Protein AF-G5QR70-F1 (afdb_monomer_lite)

Secondary structure (DSSP, 8-state):
-PPPHHHHHHHHHHHTSHHHHHHHHHHHHHHHHHHHH---HHHHHHHHHHHHHHHHH-

Foldseek 3Di:
DDDDPVNVVVVLVVCQDPVNLVVLVVQLVVLVVVCVVPVDPVSVVSNVVSVVSNVVND

Sequence (58 aa):
APLTAMHKTYLQTFCTVPAVVTRQQHDTEQARLRAQARPSADNKKWLKIQSAIYDAIH

Organism: NCBI:txid913081

Structure (mmCIF, N/CA/C/O backbone):
data_AF-G5QR70-F1
#
_entry.id   AF-G5QR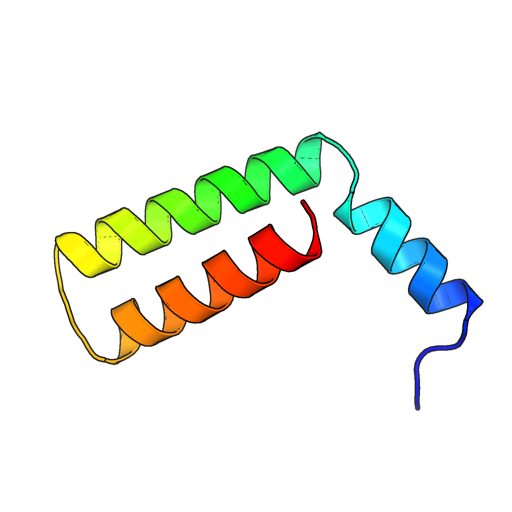70-F1
#
loop_
_atom_site.group_PDB
_atom_site.id
_atom_site.type_symbol
_atom_site.label_atom_id
_atom_site.label_alt_id
_atom_site.label_comp_id
_atom_site.label_asym_id
_atom_site.label_entity_id
_atom_site.label_seq_id
_atom_site.pdbx_PDB_ins_code
_atom_site.Cartn_x
_atom_site.Cartn_y
_atom_site.Cartn_z
_atom_site.occupancy
_atom_site.B_iso_or_equiv
_atom_site.auth_seq_id
_atom_site.auth_comp_id
_atom_site.auth_asym_id
_atom_site.auth_atom_id
_atom_site.pdbx_PDB_model_num
ATOM 1 N N . ALA A 1 1 ? -0.498 -19.736 15.880 1.00 73.94 1 ALA A N 1
ATOM 2 C CA . ALA A 1 1 ? -1.832 -19.456 16.453 1.00 73.94 1 ALA A CA 1
ATOM 3 C C . ALA A 1 1 ? -2.503 -18.354 15.635 1.00 73.94 1 ALA A C 1
ATOM 5 O O . ALA A 1 1 ? -1.785 -17.457 15.200 1.00 73.94 1 ALA A O 1
ATOM 6 N N . PRO A 1 2 ? -3.819 -18.415 15.372 1.00 88.44 2 PRO A N 1
ATOM 7 C CA . PRO A 1 2 ? -4.529 -17.335 14.687 1.00 88.44 2 PRO A CA 1
ATOM 8 C C . PRO A 1 2 ? -4.593 -16.070 15.560 1.00 88.44 2 PRO A C 1
ATOM 10 O O . PRO A 1 2 ? -4.586 -16.158 16.788 1.00 88.44 2 PRO A O 1
ATOM 13 N N . LEU A 1 3 ? -4.670 -14.891 14.932 1.00 91.94 3 LEU A N 1
ATOM 14 C CA . LEU A 1 3 ? -4.885 -13.633 15.654 1.00 91.94 3 LEU A CA 1
ATOM 15 C C . LEU A 1 3 ? -6.284 -13.616 16.280 1.00 91.94 3 LEU A C 1
ATOM 17 O O . LEU A 1 3 ? -7.280 -13.864 15.592 1.00 91.94 3 LEU A O 1
ATOM 21 N N . THR A 1 4 ? -6.354 -13.269 17.564 1.00 96.88 4 THR A N 1
ATOM 22 C CA . THR A 1 4 ? -7.618 -12.983 18.251 1.00 96.88 4 THR A CA 1
ATOM 23 C C . THR A 1 4 ? -8.262 -11.723 17.667 1.00 96.88 4 THR A C 1
ATOM 25 O O . THR A 1 4 ? -7.591 -10.912 17.024 1.00 96.88 4 THR A O 1
ATOM 28 N N . ALA A 1 5 ? -9.561 -11.528 17.905 1.00 96.31 5 ALA A N 1
ATOM 29 C CA . ALA A 1 5 ? -10.254 -10.307 17.485 1.00 96.31 5 ALA A CA 1
ATOM 30 C C . ALA A 1 5 ? -9.573 -9.043 18.045 1.00 96.31 5 ALA A C 1
ATOM 32 O O . ALA A 1 5 ? -9.312 -8.106 17.300 1.00 96.31 5 ALA A O 1
ATOM 33 N N . MET A 1 6 ? -9.182 -9.070 19.323 1.00 96.75 6 MET A N 1
ATOM 34 C CA . MET A 1 6 ? -8.495 -7.958 19.987 1.00 96.75 6 MET A CA 1
ATOM 35 C C . MET A 1 6 ? -7.148 -7.622 19.329 1.00 96.75 6 MET A C 1
ATOM 37 O O . MET A 1 6 ? -6.870 -6.456 19.057 1.00 96.75 6 MET A O 1
ATOM 41 N N . HIS A 1 7 ? -6.331 -8.630 18.999 1.00 96.38 7 HIS A N 1
ATOM 42 C CA . HIS A 1 7 ? -5.061 -8.394 18.306 1.00 96.38 7 HIS A CA 1
ATOM 43 C C . HIS A 1 7 ? -5.264 -7.810 16.903 1.00 96.38 7 HIS A C 1
ATOM 45 O O . HIS A 1 7 ? -4.482 -6.960 16.482 1.00 96.38 7 HIS A O 1
ATOM 51 N N . LYS A 1 8 ? -6.319 -8.225 16.187 1.00 94.62 8 LYS A N 1
ATOM 52 C CA . LYS A 1 8 ? -6.664 -7.639 14.882 1.00 94.62 8 LYS A CA 1
ATOM 53 C C . LYS A 1 8 ? -7.048 -6.167 15.016 1.00 94.62 8 LYS A C 1
ATOM 55 O O . LYS A 1 8 ? -6.583 -5.365 14.217 1.00 94.62 8 LYS A O 1
ATOM 60 N N . THR A 1 9 ? -7.824 -5.808 16.040 1.00 95.81 9 THR A N 1
ATOM 61 C CA . THR A 1 9 ? -8.176 -4.409 16.317 1.00 95.81 9 THR A CA 1
ATOM 62 C C . THR A 1 9 ? -6.935 -3.568 16.595 1.00 95.81 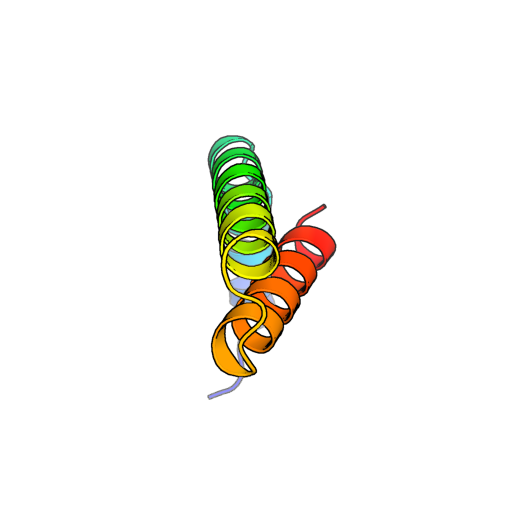9 THR A C 1
ATOM 64 O O . THR A 1 9 ? -6.774 -2.525 15.975 1.00 95.81 9 THR A O 1
ATOM 67 N N . TYR A 1 10 ? -6.018 -4.026 17.455 1.00 96.75 10 TYR A N 1
ATOM 68 C CA . TYR A 1 10 ? -4.779 -3.284 17.716 1.00 96.75 10 TYR A CA 1
ATOM 69 C C . TYR A 1 10 ? -3.924 -3.101 16.465 1.00 96.75 10 TYR A C 1
ATOM 71 O O . TYR A 1 10 ? -3.413 -2.005 16.237 1.00 96.75 10 TYR A O 1
ATOM 79 N N . LEU A 1 11 ? -3.804 -4.144 15.639 1.00 94.62 11 LEU A N 1
ATOM 80 C CA . LEU A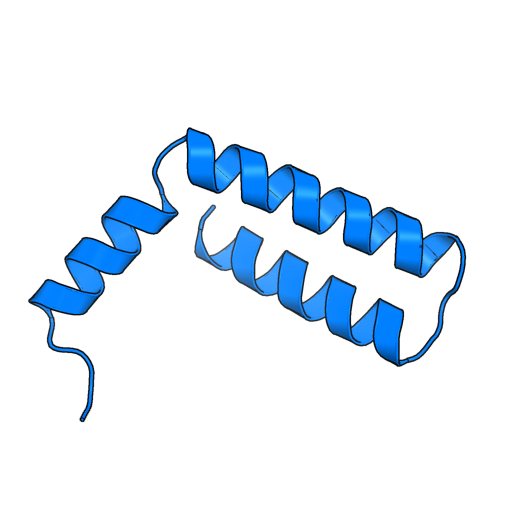 1 11 ? -3.083 -4.056 14.374 1.00 94.62 11 LEU A CA 1
ATOM 81 C C . LEU A 1 11 ? -3.732 -3.034 13.436 1.00 94.62 11 LEU A C 1
ATOM 83 O O . LEU A 1 11 ? -3.032 -2.180 12.904 1.00 94.62 11 LEU A O 1
ATOM 87 N N . GLN A 1 12 ? -5.056 -3.088 13.272 1.00 94.06 12 GLN A N 1
ATOM 88 C CA . GLN A 1 12 ? -5.779 -2.163 12.405 1.00 94.06 12 GLN A CA 1
ATOM 89 C C . GLN A 1 12 ? -5.614 -0.717 12.880 1.00 94.06 12 GLN A C 1
ATOM 91 O O . GLN A 1 12 ? -5.195 0.127 12.094 1.00 94.06 12 GLN A O 1
ATOM 96 N N . THR A 1 13 ? -5.835 -0.452 14.172 1.00 95.81 13 THR A N 1
ATOM 97 C CA . THR A 1 13 ? -5.662 0.883 14.760 1.00 95.81 13 THR A CA 1
ATOM 98 C C . THR A 1 13 ? -4.251 1.414 14.537 1.00 95.81 13 THR A C 1
ATOM 100 O O . THR A 1 13 ? -4.094 2.562 14.126 1.00 95.81 13 THR A O 1
ATOM 103 N N . PHE A 1 14 ? -3.226 0.587 14.771 1.00 95.56 14 PHE A N 1
ATOM 104 C CA . PHE A 1 14 ? -1.831 0.962 14.544 1.00 95.56 14 PHE A CA 1
ATOM 105 C C . PHE A 1 14 ? -1.560 1.288 13.070 1.00 95.56 14 PHE A C 1
ATOM 107 O O . PHE A 1 14 ? -0.981 2.330 12.766 1.00 95.56 14 PHE A O 1
ATOM 114 N N . CYS A 1 15 ? -2.006 0.423 12.157 1.00 95.62 15 CYS A N 1
ATOM 115 C CA . CYS A 1 15 ? -1.806 0.589 10.721 1.00 95.62 15 CYS A CA 1
ATOM 116 C C . CYS A 1 15 ? -2.438 1.879 10.179 1.00 95.62 15 CYS A C 1
ATOM 118 O O . CYS A 1 15 ? -1.856 2.508 9.301 1.00 95.62 15 CYS A O 1
ATOM 120 N N . THR A 1 16 ? -3.574 2.308 10.733 1.00 95.25 16 THR A N 1
ATOM 121 C CA . THR A 1 16 ? -4.293 3.516 10.296 1.00 95.25 16 THR A CA 1
ATOM 122 C C . THR A 1 16 ? -3.801 4.823 10.935 1.00 95.25 16 THR A C 1
ATOM 124 O O . THR A 1 16 ? -4.339 5.888 10.639 1.00 95.25 16 THR A O 1
ATOM 127 N N . VAL A 1 17 ? -2.789 4.796 11.815 1.00 97.25 17 VAL A N 1
ATOM 128 C CA . VAL A 1 17 ? -2.219 6.030 12.393 1.00 97.25 17 VAL A CA 1
ATOM 129 C C . VAL A 1 17 ? -1.607 6.890 11.274 1.00 97.25 17 VAL A C 1
ATOM 131 O O . VAL A 1 17 ? -0.833 6.354 10.478 1.00 97.25 17 VAL A O 1
ATOM 134 N N . PRO A 1 18 ? -1.837 8.222 11.229 1.00 97.25 18 PRO A N 1
ATOM 135 C CA . PRO A 1 18 ? -1.375 9.077 10.127 1.00 97.25 18 PRO A CA 1
ATOM 136 C C . PRO A 1 18 ? 0.114 8.942 9.773 1.00 97.25 18 PRO A C 1
ATOM 138 O O . PRO A 1 18 ? 0.481 8.961 8.598 1.00 97.25 18 PRO A O 1
ATOM 141 N N . ALA A 1 19 ? 0.978 8.749 10.774 1.00 97.25 19 ALA A N 1
ATOM 142 C CA . ALA A 1 19 ? 2.409 8.528 10.564 1.00 97.25 19 ALA A CA 1
ATOM 143 C C . ALA A 1 19 ? 2.705 7.214 9.814 1.00 97.25 19 ALA A C 1
ATOM 145 O O . ALA A 1 19 ? 3.580 7.180 8.949 1.00 97.25 19 ALA A O 1
ATOM 146 N N . VAL A 1 20 ? 1.961 6.143 10.111 1.00 96.56 20 VAL A N 1
ATOM 147 C CA . VAL A 1 20 ? 2.094 4.844 9.436 1.00 96.56 20 VAL A CA 1
ATOM 148 C C . VAL A 1 20 ? 1.557 4.929 8.011 1.00 96.56 20 VAL A C 1
ATOM 150 O O . VAL A 1 20 ? 2.245 4.497 7.087 1.00 96.56 20 VAL A O 1
ATOM 153 N N . VAL A 1 21 ? 0.400 5.571 7.816 1.00 97.06 21 VAL A N 1
ATOM 154 C CA . VAL A 1 21 ? -0.179 5.814 6.484 1.00 97.06 21 VAL A CA 1
ATOM 155 C C . VAL A 1 21 ? 0.795 6.601 5.601 1.00 97.06 21 VAL A C 1
ATOM 157 O O . VAL A 1 21 ? 1.099 6.181 4.486 1.00 97.06 21 VAL A O 1
ATOM 160 N N . THR A 1 22 ? 1.358 7.697 6.120 1.00 97.62 22 THR A N 1
ATOM 161 C CA . THR A 1 22 ? 2.331 8.540 5.400 1.00 97.62 22 THR A CA 1
ATOM 162 C C . THR A 1 22 ? 3.582 7.754 5.012 1.00 97.62 22 THR A C 1
ATOM 164 O O . THR A 1 22 ? 4.061 7.837 3.880 1.00 97.62 22 THR A O 1
ATOM 167 N N . ARG A 1 23 ? 4.110 6.946 5.939 1.00 97.12 23 ARG A N 1
ATOM 168 C CA . ARG A 1 23 ? 5.267 6.087 5.671 1.00 97.12 23 ARG A CA 1
ATOM 169 C C . ARG A 1 23 ? 4.957 5.067 4.574 1.00 97.12 23 ARG A C 1
ATOM 171 O O . ARG A 1 23 ? 5.76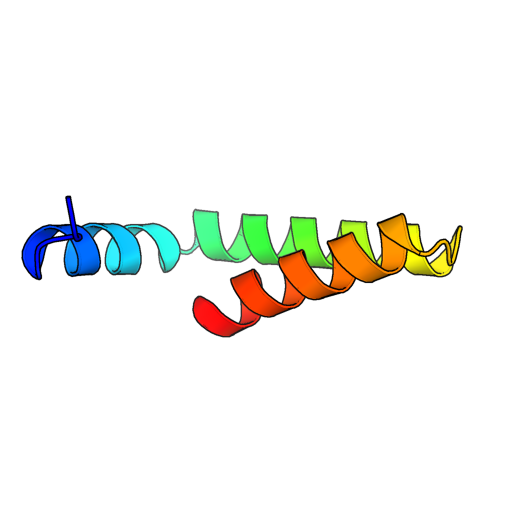6 4.884 3.669 1.00 97.12 23 ARG A O 1
ATOM 178 N N . GLN A 1 24 ? 3.791 4.427 4.633 1.00 97.81 24 GLN A N 1
ATOM 179 C CA . GLN A 1 24 ? 3.393 3.424 3.649 1.00 97.81 24 GLN A CA 1
ATOM 180 C C . GLN A 1 24 ? 3.176 4.038 2.256 1.00 97.81 24 GLN A C 1
ATOM 182 O O . GLN A 1 24 ? 3.565 3.437 1.250 1.00 97.81 24 GLN A O 1
ATOM 187 N N . GLN A 1 25 ? 2.632 5.255 2.188 1.00 98.00 25 GLN A N 1
ATOM 188 C CA . GLN A 1 25 ? 2.523 6.017 0.944 1.00 98.00 25 GLN A CA 1
ATOM 189 C C . GLN A 1 25 ? 3.905 6.266 0.325 1.00 98.00 25 GLN A C 1
ATOM 191 O O . GLN A 1 25 ? 4.120 5.987 -0.856 1.00 98.00 25 GLN A O 1
ATOM 196 N N . HIS A 1 26 ? 4.863 6.737 1.131 1.00 98.25 26 HIS A N 1
ATOM 197 C CA . HIS A 1 26 ? 6.238 6.957 0.687 1.00 98.25 26 HIS A CA 1
ATOM 198 C C . HIS A 1 26 ? 6.893 5.660 0.185 1.00 98.25 26 HIS A C 1
ATOM 200 O O . HIS A 1 26 ? 7.474 5.638 -0.900 1.00 98.25 26 HIS A O 1
ATOM 206 N N . ASP A 1 27 ? 6.772 4.561 0.932 1.00 97.94 27 ASP A N 1
ATOM 207 C CA . ASP A 1 27 ? 7.364 3.270 0.562 1.00 97.94 27 ASP A CA 1
ATOM 208 C C . ASP A 1 27 ? 6.785 2.720 -0.754 1.00 97.94 27 ASP A C 1
ATOM 210 O O . ASP A 1 27 ? 7.521 2.159 -1.579 1.00 97.94 27 ASP A O 1
ATOM 214 N N . THR A 1 28 ? 5.486 2.934 -0.982 1.00 98.31 28 THR A N 1
ATOM 215 C CA . THR A 1 28 ? 4.792 2.578 -2.228 1.00 98.31 28 THR A CA 1
ATOM 216 C C . THR A 1 28 ? 5.305 3.403 -3.403 1.00 98.31 28 THR A C 1
ATOM 218 O O . THR A 1 28 ? 5.635 2.841 -4.451 1.00 98.31 28 THR A O 1
ATOM 221 N N . GLU A 1 29 ? 5.470 4.714 -3.221 1.00 98.44 29 GLU A N 1
ATOM 222 C CA . GLU A 1 29 ? 6.029 5.584 -4.256 1.00 98.44 29 GLU A CA 1
ATOM 223 C C . GLU A 1 29 ? 7.476 5.203 -4.598 1.00 98.44 29 GLU A C 1
ATOM 225 O O . GLU A 1 29 ? 7.829 5.058 -5.769 1.00 98.44 29 GLU A O 1
ATOM 230 N N . GLN A 1 30 ? 8.309 4.911 -3.596 1.00 98.50 30 GLN A N 1
ATOM 231 C CA . GLN A 1 30 ? 9.671 4.429 -3.834 1.00 98.50 30 GLN A CA 1
ATOM 232 C C . GLN A 1 30 ? 9.694 3.094 -4.592 1.00 98.50 30 GLN A C 1
ATOM 234 O O . GLN A 1 30 ? 10.551 2.873 -5.452 1.00 98.50 30 GLN A O 1
ATOM 239 N N . ALA A 1 31 ? 8.758 2.184 -4.307 1.00 98.38 31 ALA A N 1
ATOM 240 C CA . ALA A 1 31 ? 8.633 0.940 -5.062 1.00 98.38 31 ALA A CA 1
ATOM 241 C C . ALA A 1 31 ? 8.218 1.194 -6.521 1.00 98.38 31 ALA A C 1
ATOM 243 O O . ALA A 1 31 ? 8.753 0.543 -7.424 1.00 98.38 31 ALA A O 1
ATOM 244 N N . ARG A 1 32 ? 7.337 2.175 -6.760 1.00 98.50 32 ARG A N 1
ATOM 245 C CA . ARG A 1 32 ? 6.917 2.596 -8.102 1.00 98.50 32 ARG A CA 1
ATOM 246 C C . ARG A 1 32 ? 8.103 3.126 -8.903 1.00 98.50 32 ARG A C 1
ATOM 248 O O . ARG A 1 32 ? 8.343 2.648 -10.012 1.00 98.50 32 ARG A O 1
ATOM 255 N N . LEU A 1 33 ? 8.892 4.023 -8.312 1.00 98.62 33 LEU A N 1
ATOM 256 C CA . LEU A 1 33 ? 10.100 4.580 -8.929 1.00 98.62 33 LEU A CA 1
ATOM 257 C C . LEU A 1 33 ? 11.130 3.489 -9.258 1.00 98.62 33 LEU A C 1
ATOM 259 O O . LEU A 1 33 ? 11.661 3.456 -10.367 1.00 98.62 33 LEU A O 1
ATOM 263 N N . ARG A 1 34 ? 11.369 2.532 -8.347 1.00 98.44 34 ARG A N 1
ATOM 264 C CA . ARG A 1 34 ? 12.276 1.394 -8.603 1.00 98.44 34 ARG A CA 1
ATOM 265 C C . ARG A 1 34 ? 11.808 0.517 -9.764 1.00 98.44 34 ARG A C 1
ATOM 267 O O . ARG A 1 34 ? 12.629 0.109 -10.586 1.00 98.44 34 ARG A O 1
ATOM 274 N N . ALA A 1 35 ? 10.511 0.222 -9.842 1.00 98.38 35 ALA A N 1
ATOM 275 C CA . ALA A 1 35 ? 9.947 -0.577 -10.927 1.00 98.38 35 ALA A CA 1
ATOM 276 C C . ALA A 1 35 ? 10.003 0.146 -12.280 1.00 98.38 35 ALA A C 1
ATOM 278 O O . ALA A 1 35 ? 10.247 -0.503 -13.294 1.00 98.38 35 ALA A O 1
ATOM 279 N N . GLN A 1 36 ? 9.829 1.470 -12.293 1.00 98.12 36 GLN A N 1
ATOM 280 C CA . GLN A 1 36 ? 9.985 2.293 -13.496 1.00 98.12 36 GLN A CA 1
ATOM 281 C C . GLN A 1 36 ? 11.439 2.351 -13.964 1.00 98.12 36 GLN A C 1
ATOM 283 O O . GLN A 1 36 ? 11.709 2.129 -15.141 1.00 98.12 36 GLN A 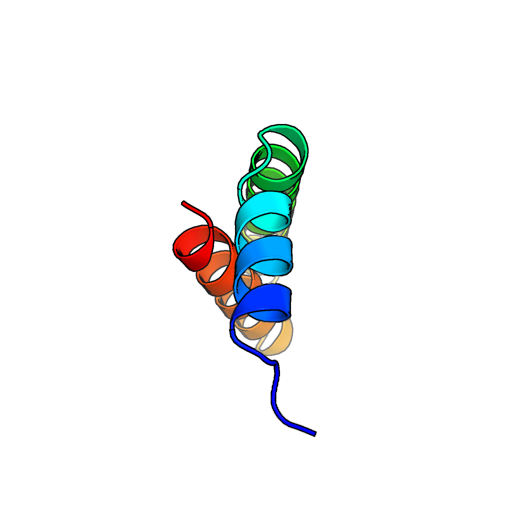O 1
ATOM 288 N N . ALA A 1 37 ? 12.377 2.588 -13.044 1.00 98.50 37 ALA A N 1
ATOM 289 C CA . ALA A 1 37 ? 13.801 2.647 -13.359 1.00 98.50 37 ALA A CA 1
ATOM 290 C C . ALA A 1 37 ? 14.350 1.289 -13.828 1.00 98.50 37 ALA A C 1
ATOM 292 O O . ALA A 1 37 ? 15.179 1.225 -14.733 1.00 98.50 37 ALA A O 1
ATOM 293 N N . ARG A 1 38 ? 13.890 0.189 -13.218 1.00 98.12 38 ARG A N 1
ATOM 294 C CA . ARG A 1 38 ? 14.285 -1.173 -13.588 1.00 98.12 38 ARG A CA 1
ATOM 295 C C . ARG A 1 38 ? 13.088 -2.126 -13.476 1.00 98.12 38 ARG A C 1
ATOM 297 O O . ARG A 1 38 ? 12.795 -2.600 -12.377 1.00 98.12 38 ARG A O 1
ATOM 304 N N . PRO A 1 39 ? 12.434 -2.495 -14.589 1.00 96.75 39 PRO A N 1
ATOM 305 C CA . PRO A 1 39 ? 11.203 -3.290 -14.572 1.00 96.75 39 PRO A CA 1
ATOM 306 C C . PRO A 1 39 ? 11.453 -4.804 -14.432 1.00 96.75 39 PRO A C 1
ATOM 308 O O . PRO A 1 39 ? 10.909 -5.610 -15.190 1.00 96.75 39 PRO A O 1
ATOM 311 N N . SER A 1 40 ? 12.268 -5.209 -13.453 1.00 98.06 40 SER A N 1
ATOM 312 C CA . SER A 1 40 ? 12.523 -6.622 -13.141 1.00 98.06 40 SER A CA 1
ATOM 313 C C . SER A 1 40 ? 11.305 -7.301 -12.503 1.00 98.06 40 SER A C 1
ATOM 315 O O . SER A 1 40 ? 10.413 -6.640 -11.962 1.00 98.06 40 SER A O 1
ATOM 317 N N . ALA A 1 41 ? 11.272 -8.638 -12.534 1.00 98.25 41 ALA A N 1
ATOM 318 C CA . ALA A 1 41 ? 10.237 -9.422 -11.857 1.00 98.25 41 ALA A CA 1
ATOM 319 C C . ALA A 1 41 ? 10.160 -9.091 -10.355 1.00 98.25 41 ALA A C 1
ATOM 321 O O . ALA A 1 41 ? 9.068 -8.892 -9.824 1.00 98.25 41 ALA A O 1
ATOM 322 N N . ASP A 1 42 ? 11.314 -8.934 -9.701 1.00 97.94 42 ASP A N 1
ATOM 323 C CA . ASP A 1 42 ? 11.386 -8.576 -8.284 1.00 97.94 42 ASP A CA 1
ATOM 324 C C . ASP A 1 42 ? 10.828 -7.182 -8.007 1.00 97.94 42 ASP A C 1
ATOM 326 O O . ASP A 1 42 ? 10.020 -7.015 -7.096 1.00 97.94 42 ASP A O 1
ATOM 330 N N . ASN A 1 43 ? 11.187 -6.177 -8.812 1.00 98.25 43 ASN A N 1
ATOM 331 C CA . ASN A 1 43 ? 10.688 -4.820 -8.596 1.00 98.25 43 ASN A CA 1
ATOM 332 C C . ASN A 1 43 ? 9.174 -4.732 -8.824 1.00 98.25 43 ASN A C 1
ATOM 334 O O . ASN A 1 43 ? 8.480 -4.056 -8.067 1.00 98.25 43 ASN A O 1
ATOM 338 N N . LYS A 1 44 ? 8.640 -5.467 -9.807 1.00 98.44 44 LYS A N 1
ATOM 339 C CA . LYS A 1 44 ? 7.189 -5.583 -10.023 1.00 98.44 44 LYS A CA 1
ATOM 340 C C . LYS A 1 44 ? 6.493 -6.277 -8.850 1.00 98.44 44 LYS A C 1
ATOM 342 O O . LYS A 1 44 ? 5.437 -5.822 -8.415 1.00 98.44 44 LYS A O 1
ATOM 347 N N . LYS A 1 45 ? 7.086 -7.350 -8.313 1.00 98.19 45 LYS A N 1
ATOM 348 C CA . LYS A 1 45 ? 6.577 -8.052 -7.126 1.00 98.19 45 LYS A CA 1
ATOM 349 C C . LYS A 1 45 ? 6.531 -7.122 -5.915 1.00 98.19 45 LYS A C 1
ATOM 351 O O . LYS A 1 45 ? 5.503 -7.053 -5.248 1.00 98.19 45 LYS A O 1
ATOM 356 N N . TRP A 1 46 ? 7.613 -6.393 -5.647 1.00 97.50 46 TRP A N 1
ATOM 357 C CA . TRP A 1 46 ? 7.673 -5.471 -4.517 1.00 97.50 46 TRP A CA 1
ATOM 358 C C . TRP A 1 46 ? 6.709 -4.299 -4.661 1.00 97.50 46 TRP A C 1
ATOM 360 O O . TRP A 1 46 ? 6.040 -3.975 -3.686 1.00 97.50 46 TRP A O 1
ATOM 370 N N . LEU A 1 47 ? 6.568 -3.721 -5.859 1.00 98.56 47 LEU A N 1
ATOM 371 C CA . LEU A 1 47 ? 5.539 -2.714 -6.121 1.00 98.56 47 LEU A CA 1
ATOM 372 C C . LEU A 1 47 ? 4.143 -3.259 -5.801 1.00 98.56 47 LEU A C 1
ATOM 374 O O . LEU A 1 47 ? 3.421 -2.646 -5.024 1.00 98.56 47 LEU A O 1
ATOM 378 N N . LYS A 1 48 ? 3.798 -4.449 -6.309 1.00 98.44 48 LYS A N 1
ATOM 379 C CA . LYS A 1 48 ? 2.499 -5.080 -6.034 1.00 98.44 48 LYS A CA 1
ATOM 380 C C . LYS A 1 48 ? 2.241 -5.264 -4.535 1.00 98.44 48 LYS A C 1
ATOM 382 O O . LYS A 1 48 ? 1.130 -5.022 -4.081 1.00 98.44 48 LYS A O 1
ATOM 387 N N . ILE A 1 49 ? 3.250 -5.697 -3.776 1.00 98.06 49 ILE A N 1
ATOM 388 C CA . ILE A 1 49 ? 3.137 -5.888 -2.323 1.00 98.06 49 ILE A CA 1
ATOM 389 C C . ILE A 1 49 ? 2.909 -4.551 -1.613 1.00 98.06 49 ILE A C 1
ATOM 391 O O . ILE A 1 49 ? 2.002 -4.456 -0.796 1.00 98.06 49 ILE A O 1
ATOM 395 N N . GLN A 1 50 ? 3.707 -3.527 -1.924 1.00 97.94 50 GLN A N 1
ATOM 396 C CA . GLN A 1 50 ? 3.601 -2.226 -1.258 1.00 97.94 50 GLN A CA 1
ATOM 397 C C . GLN A 1 50 ? 2.261 -1.546 -1.554 1.00 97.94 50 GLN A C 1
ATOM 399 O O . GLN A 1 50 ? 1.627 -1.049 -0.626 1.00 97.94 50 GLN A O 1
ATOM 404 N N . SER A 1 51 ? 1.790 -1.614 -2.805 1.00 98.12 51 SER A N 1
ATOM 405 C CA . SER A 1 51 ? 0.456 -1.137 -3.178 1.00 98.12 51 SER A CA 1
ATOM 406 C C . SER A 1 51 ? -0.641 -1.877 -2.415 1.00 98.12 51 SER A C 1
ATOM 408 O O . SER A 1 51 ? -1.462 -1.233 -1.783 1.00 98.12 51 SER A O 1
ATOM 410 N N . ALA A 1 52 ? -0.602 -3.214 -2.364 1.00 98.00 52 ALA A N 1
ATOM 411 C CA . ALA A 1 52 ? -1.618 -3.990 -1.650 1.00 98.00 52 ALA A CA 1
ATOM 412 C C . ALA A 1 52 ? -1.656 -3.704 -0.138 1.00 98.00 52 ALA A C 1
ATOM 414 O O . ALA A 1 52 ? -2.720 -3.769 0.470 1.00 98.00 52 ALA A O 1
ATOM 415 N N . ILE A 1 53 ? -0.509 -3.402 0.481 1.00 95.00 53 ILE A N 1
ATOM 416 C CA . ILE A 1 53 ? -0.462 -2.983 1.888 1.00 95.00 53 ILE A CA 1
ATOM 417 C C . ILE A 1 53 ? -1.067 -1.587 2.040 1.00 95.00 53 ILE A C 1
ATOM 419 O O . ILE A 1 53 ? -1.860 -1.378 2.950 1.00 95.00 53 ILE A O 1
ATOM 423 N N . TYR A 1 54 ? -0.710 -0.642 1.167 1.00 96.25 54 TYR A N 1
ATOM 424 C CA . TYR A 1 54 ? -1.244 0.716 1.232 1.00 96.25 54 TYR A CA 1
ATOM 425 C C . TYR A 1 54 ? -2.764 0.742 1.038 1.00 96.25 54 TYR A C 1
ATOM 427 O O . TYR A 1 54 ? -3.458 1.333 1.859 1.00 96.25 54 TYR A O 1
ATOM 435 N N . ASP A 1 55 ? -3.276 0.009 0.047 1.00 95.81 55 ASP A N 1
ATOM 436 C CA . ASP A 1 55 ? -4.710 -0.126 -0.243 1.00 95.81 55 ASP A CA 1
ATOM 437 C C . ASP A 1 55 ? -5.493 -0.802 0.895 1.00 95.81 55 ASP A C 1
ATOM 439 O O . ASP A 1 55 ? -6.695 -0.616 1.016 1.00 95.81 55 ASP A O 1
ATOM 443 N N . ALA A 1 56 ? -4.840 -1.623 1.724 1.00 93.81 56 ALA A N 1
ATOM 444 C CA . ALA A 1 56 ? -5.479 -2.246 2.884 1.00 93.81 56 ALA A CA 1
ATOM 445 C C . ALA A 1 56 ? -5.536 -1.318 4.112 1.00 93.81 56 ALA A C 1
ATOM 447 O O . ALA A 1 56 ? -6.231 -1.623 5.083 1.00 93.81 56 ALA A O 1
ATOM 448 N N . ILE A 1 57 ? -4.751 -0.238 4.102 1.00 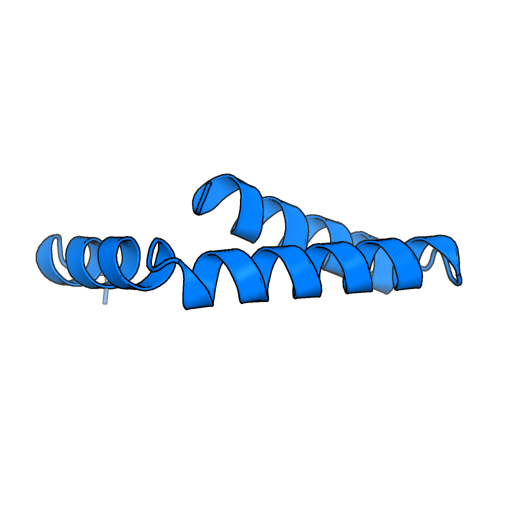91.75 57 ILE A N 1
ATOM 449 C CA . ILE A 1 57 ? -4.634 0.732 5.194 1.00 91.75 57 ILE A CA 1
ATOM 450 C C . ILE A 1 57 ? -5.450 2.006 4.902 1.00 91.75 57 ILE A C 1
ATOM 452 O O . ILE A 1 57 ? -5.914 2.649 5.845 1.00 91.75 57 ILE A O 1
ATOM 456 N N . HIS A 1 58 ? -5.587 2.364 3.623 1.00 77.38 58 HIS A N 1
ATOM 457 C CA . HIS A 1 58 ? -6.372 3.481 3.088 1.00 77.38 58 HIS A CA 1
ATOM 458 C C . HIS A 1 58 ? -7.829 3.067 2.830 1.00 77.38 58 HIS A C 1
ATOM 460 O O . HIS A 1 58 ? -8.711 3.929 3.068 1.00 77.38 58 HIS A O 1
#

pLDDT: mean 96.13, std 4.34, range [73.94, 98.62]

Radius of gyration: 13.76 Å; chains: 1; bounding box: 24×28×35 Å